Protein AF-A0A358A292-F1 (afdb_monomer_lite)

Structure (mmCIF, N/CA/C/O backbone):
data_AF-A0A358A292-F1
#
_entry.id   AF-A0A358A292-F1
#
loop_
_atom_site.group_PDB
_atom_site.id
_atom_site.type_symbol
_atom_site.label_atom_id
_atom_site.label_alt_id
_atom_site.label_comp_id
_atom_site.label_asym_id
_atom_site.label_entity_id
_atom_site.label_seq_id
_atom_site.pdbx_PDB_ins_code
_atom_site.Cartn_x
_atom_site.Cartn_y
_atom_site.Cartn_z
_atom_site.occupancy
_atom_site.B_iso_or_equiv
_atom_site.auth_seq_id
_atom_site.auth_comp_id
_atom_site.auth_asym_id
_atom_site.auth_atom_id
_atom_site.pdbx_PDB_model_num
ATOM 1 N N . MET A 1 1 ? 10.269 44.159 -112.129 1.00 48.09 1 MET A N 1
ATOM 2 C CA . MET A 1 1 ? 10.067 45.290 -111.199 1.00 48.09 1 MET A CA 1
ATOM 3 C C . MET A 1 1 ? 8.576 45.552 -111.063 1.00 48.09 1 MET A C 1
ATOM 5 O O . MET A 1 1 ? 8.033 46.198 -111.941 1.00 48.09 1 MET A O 1
ATOM 9 N N . VAL A 1 2 ? 7.941 45.041 -110.007 1.00 40.81 2 VAL A N 1
ATOM 10 C CA . VAL A 1 2 ? 6.740 45.611 -109.369 1.00 40.81 2 VAL A CA 1
ATOM 11 C C . VAL A 1 2 ? 6.811 45.155 -107.909 1.00 40.81 2 VAL A C 1
ATOM 13 O O . VAL A 1 2 ? 6.929 43.959 -107.657 1.00 40.81 2 VAL A O 1
ATOM 16 N N . GLY A 1 3 ? 6.850 46.103 -106.976 1.00 44.28 3 GLY A N 1
ATOM 17 C CA . GLY A 1 3 ? 6.609 45.862 -105.552 1.00 44.28 3 GLY A CA 1
ATOM 18 C C . GLY A 1 3 ? 5.204 46.322 -105.156 1.00 44.28 3 GLY A C 1
ATOM 19 O O . GLY A 1 3 ? 4.478 46.816 -106.018 1.00 44.28 3 GLY A O 1
ATOM 20 N N . ALA A 1 4 ? 4.921 46.234 -103.847 1.00 50.00 4 ALA A N 1
ATOM 21 C CA . ALA A 1 4 ? 3.692 46.582 -103.104 1.00 50.00 4 ALA A CA 1
ATOM 22 C C . ALA A 1 4 ? 2.805 45.355 -102.808 1.00 50.00 4 ALA A C 1
ATOM 24 O O . ALA A 1 4 ? 2.614 44.519 -103.678 1.00 50.00 4 ALA A O 1
ATOM 25 N N . MET A 1 5 ? 2.193 45.168 -101.639 1.00 41.19 5 MET A N 1
ATOM 26 C CA . MET A 1 5 ? 2.145 45.869 -100.348 1.00 41.19 5 MET A CA 1
ATOM 27 C C . MET A 1 5 ? 1.365 44.920 -99.407 1.00 41.19 5 MET A C 1
ATOM 29 O O . MET A 1 5 ? 0.553 44.124 -99.868 1.00 41.19 5 MET A O 1
ATOM 33 N N . THR A 1 6 ? 1.680 44.991 -98.120 1.00 59.16 6 THR A N 1
ATOM 34 C CA . THR A 1 6 ? 1.190 44.251 -96.939 1.00 59.16 6 THR A CA 1
ATOM 35 C C . THR A 1 6 ? -0.315 43.971 -96.821 1.00 59.16 6 THR A C 1
ATOM 37 O O . THR A 1 6 ? -1.112 44.837 -97.153 1.00 59.16 6 THR A O 1
ATOM 40 N N . ASP A 1 7 ? -0.661 42.842 -96.183 1.00 52.16 7 ASP A N 1
ATOM 41 C CA . ASP A 1 7 ? -1.585 42.801 -95.029 1.00 52.16 7 ASP A CA 1
ATOM 42 C C . ASP A 1 7 ? -1.520 41.432 -94.316 1.00 52.16 7 ASP A C 1
ATOM 44 O O . ASP A 1 7 ? -1.856 40.400 -94.894 1.00 52.16 7 ASP A O 1
ATOM 48 N N . GLN A 1 8 ? -1.100 41.403 -93.046 1.00 60.22 8 GLN A N 1
ATOM 49 C CA . GLN A 1 8 ? -1.343 40.267 -92.144 1.00 60.22 8 GLN A CA 1
ATOM 50 C C . GLN A 1 8 ? -1.865 40.803 -90.796 1.00 60.22 8 GLN A C 1
ATOM 52 O O . GLN A 1 8 ? -1.258 41.727 -90.250 1.00 60.22 8 GLN A O 1
ATOM 57 N N . PRO A 1 9 ? -2.989 40.270 -90.275 1.00 61.00 9 PRO A N 1
ATOM 58 C CA . PRO A 1 9 ? -3.645 40.771 -89.065 1.00 61.00 9 PRO A CA 1
ATOM 59 C C . PRO A 1 9 ? -2.938 40.320 -87.765 1.00 61.00 9 PRO A C 1
ATOM 61 O O . PRO A 1 9 ? -2.069 39.447 -87.817 1.00 61.00 9 PRO A O 1
ATOM 64 N N . PRO A 1 10 ? -3.276 40.911 -86.596 1.00 59.66 10 PRO A N 1
ATOM 65 C CA . PRO A 1 10 ? -2.539 40.717 -85.344 1.00 59.66 10 PRO A CA 1
ATOM 66 C C . PRO A 1 10 ? -2.695 39.300 -84.771 1.00 59.66 10 PRO A C 1
ATOM 68 O O . PRO A 1 10 ? -3.773 38.716 -84.840 1.00 59.66 10 PRO A O 1
ATOM 71 N N . LEU A 1 11 ? -1.616 38.783 -84.175 1.00 62.00 11 LEU A N 1
ATOM 72 C CA . LEU A 1 11 ? -1.512 37.457 -83.553 1.00 62.00 11 LEU A CA 1
ATOM 73 C C . LEU A 1 11 ? -2.524 37.285 -82.400 1.00 62.00 11 LEU A C 1
ATOM 75 O O . LEU A 1 11 ? -2.578 38.127 -81.502 1.00 62.00 11 LEU A O 1
ATOM 79 N N . GLU A 1 12 ? -3.293 36.190 -82.409 1.00 61.72 12 GLU A N 1
ATOM 80 C CA . GLU A 1 12 ? -4.116 35.770 -81.264 1.00 61.72 12 GLU A CA 1
ATOM 81 C C . GLU A 1 12 ? -3.227 35.509 -80.031 1.00 61.72 12 GLU A C 1
ATOM 83 O O . GLU A 1 12 ? -2.120 34.982 -80.175 1.00 61.72 12 GLU A O 1
ATOM 88 N N . PRO A 1 13 ? -3.669 35.868 -78.811 1.00 59.19 13 PRO A N 1
ATOM 89 C CA . PRO A 1 13 ? -2.927 35.543 -77.603 1.00 59.19 13 PRO A CA 1
ATOM 90 C C . PRO A 1 13 ? -2.998 34.034 -77.344 1.00 59.19 13 PRO A C 1
ATOM 92 O O . PRO A 1 13 ? -4.080 33.460 -77.232 1.00 59.19 13 PRO A O 1
ATOM 95 N N . ASP A 1 14 ? -1.827 33.416 -77.234 1.00 61.38 14 ASP A N 1
ATOM 96 C CA . ASP A 1 14 ? -1.631 32.002 -76.923 1.00 61.38 14 ASP A CA 1
ATOM 97 C C . ASP A 1 14 ? -2.164 31.704 -75.508 1.00 61.38 14 ASP A C 1
ATOM 99 O O . ASP A 1 14 ? -1.489 31.923 -74.497 1.00 61.38 14 ASP A O 1
ATOM 103 N N . ILE A 1 15 ? -3.434 31.299 -75.405 1.00 59.88 15 ILE A N 1
ATOM 104 C CA . ILE A 1 15 ? -4.018 30.866 -74.134 1.00 59.88 15 ILE A CA 1
ATOM 105 C C . ILE A 1 15 ? -3.510 29.453 -73.859 1.00 59.88 15 ILE A C 1
ATOM 107 O O . ILE A 1 15 ? -4.051 28.468 -74.361 1.00 59.88 15 ILE A O 1
ATOM 111 N N . ALA A 1 16 ? -2.475 29.364 -73.026 1.00 63.50 16 ALA A N 1
ATOM 112 C CA . ALA A 1 16 ? -1.981 28.103 -72.498 1.00 63.50 16 ALA A CA 1
ATOM 113 C C . ALA A 1 16 ? -3.091 27.409 -71.689 1.00 63.50 16 ALA A C 1
ATOM 115 O O . ALA A 1 16 ? -3.406 27.797 -70.562 1.00 63.50 16 ALA A O 1
ATOM 116 N N . VAL A 1 17 ? -3.696 26.374 -72.273 1.00 60.00 17 VAL A N 1
ATOM 117 C CA . VAL A 1 17 ? -4.554 25.431 -71.551 1.00 60.00 17 VAL A CA 1
ATOM 118 C C . VAL A 1 17 ? -3.658 24.696 -70.552 1.00 60.00 17 VAL A C 1
ATOM 120 O O . VAL A 1 17 ? -2.711 24.041 -70.990 1.00 60.00 17 VAL A O 1
ATOM 123 N N . PRO A 1 18 ? -3.900 24.779 -69.230 1.00 58.34 18 PRO A N 1
ATOM 124 C CA . PRO A 1 18 ? -3.091 24.046 -68.272 1.00 58.34 18 PRO A CA 1
ATOM 125 C C . PRO A 1 18 ? -3.336 22.556 -68.501 1.00 58.34 18 PRO A C 1
ATOM 127 O O . PRO A 1 18 ? -4.426 22.050 -68.223 1.00 58.34 18 PRO A O 1
ATOM 130 N N . THR A 1 19 ? -2.344 21.848 -69.031 1.00 61.69 19 THR A N 1
ATOM 131 C CA . THR A 1 19 ? -2.319 20.389 -68.983 1.00 61.69 19 THR A CA 1
ATOM 132 C C . THR A 1 19 ? -2.382 20.000 -67.513 1.00 61.69 19 THR A C 1
ATOM 134 O O . THR A 1 19 ? -1.491 20.345 -66.743 1.00 61.69 19 THR A O 1
ATOM 137 N N . HIS A 1 20 ? -3.480 19.369 -67.093 1.00 58.69 20 HIS A N 1
ATOM 138 C CA . HIS A 1 20 ? -3.547 18.745 -65.780 1.00 58.69 20 HIS A CA 1
ATOM 139 C C . HIS A 1 20 ? -2.486 17.651 -65.743 1.00 58.69 20 HIS A C 1
ATOM 141 O O . HIS A 1 20 ? -2.667 16.595 -66.349 1.00 58.69 20 HIS A O 1
ATOM 147 N N . ASP A 1 21 ? -1.373 17.953 -65.078 1.00 62.28 21 ASP A N 1
ATOM 148 C CA . ASP A 1 21 ? -0.358 16.970 -64.743 1.00 62.28 21 ASP A CA 1
ATOM 149 C C . ASP A 1 21 ? -1.034 15.791 -64.031 1.00 62.28 21 ASP A C 1
ATOM 151 O O . ASP A 1 21 ? -1.937 15.966 -63.205 1.00 62.28 21 ASP A O 1
ATOM 155 N N . GLU A 1 22 ? -0.622 14.593 -64.440 1.00 61.84 22 GLU A N 1
ATOM 156 C CA . GLU A 1 22 ? -1.021 13.279 -63.937 1.00 61.84 22 GLU A CA 1
ATOM 157 C C . GLU A 1 22 ? -1.358 13.286 -62.434 1.00 61.84 22 GLU A C 1
ATOM 159 O O . GLU A 1 22 ? -0.625 13.899 -61.651 1.00 61.84 22 GLU A O 1
ATOM 164 N N . PRO A 1 23 ? -2.429 12.592 -61.987 1.00 55.34 23 PRO A N 1
ATOM 165 C CA . PRO A 1 23 ? -2.769 12.551 -60.573 1.00 55.34 23 PRO A CA 1
ATOM 166 C C . PRO A 1 23 ? -1.563 12.028 -59.800 1.00 55.34 23 PRO A C 1
ATOM 168 O O . PRO A 1 23 ? -1.134 10.895 -60.018 1.00 55.34 23 PRO A O 1
ATOM 171 N N . ALA A 1 24 ? -1.022 12.885 -58.929 1.00 59.00 24 ALA A N 1
ATOM 172 C CA . ALA A 1 24 ? 0.130 12.594 -58.095 1.00 59.00 24 ALA A CA 1
ATOM 173 C C . ALA A 1 24 ? -0.012 11.184 -57.525 1.00 59.00 24 ALA A C 1
ATOM 175 O O . ALA A 1 24 ? -0.943 10.909 -56.759 1.00 59.00 24 ALA A O 1
ATOM 176 N N . ALA A 1 25 ? 0.879 10.287 -57.951 1.00 59.91 25 ALA A N 1
ATOM 177 C CA . ALA A 1 25 ? 0.976 8.960 -57.383 1.00 59.91 25 ALA A CA 1
ATOM 178 C C . ALA A 1 25 ? 1.063 9.145 -55.867 1.00 59.91 25 ALA A C 1
ATOM 180 O O . ALA A 1 25 ? 1.981 9.788 -55.360 1.00 59.91 25 ALA A O 1
ATOM 181 N N . ILE A 1 26 ? 0.047 8.672 -55.144 1.00 58.81 26 ILE A N 1
ATOM 182 C CA . ILE A 1 26 ? 0.096 8.667 -53.689 1.00 58.81 26 ILE A CA 1
ATOM 183 C C . ILE A 1 26 ? 1.219 7.697 -53.348 1.00 58.81 26 ILE A C 1
ATOM 185 O O . ILE A 1 26 ? 1.033 6.482 -53.434 1.00 58.81 26 ILE A O 1
ATOM 189 N N . ASP A 1 27 ? 2.384 8.249 -53.009 1.00 60.50 27 ASP A N 1
ATOM 190 C CA . ASP A 1 27 ? 3.528 7.510 -52.494 1.00 60.50 27 ASP A CA 1
ATOM 191 C C . ASP A 1 27 ? 3.111 6.845 -51.183 1.00 60.50 27 ASP A C 1
ATOM 193 O O . ASP A 1 27 ? 3.250 7.378 -50.078 1.00 60.50 27 ASP A O 1
ATOM 197 N N . LEU A 1 28 ? 2.567 5.638 -51.303 1.00 61.78 28 LEU A N 1
ATOM 198 C CA . LEU A 1 28 ? 2.436 4.698 -50.207 1.00 61.78 28 LEU A CA 1
ATOM 199 C C . LEU A 1 28 ? 3.828 4.128 -49.928 1.00 61.78 28 LEU A C 1
ATOM 201 O O . LEU A 1 28 ? 4.059 2.933 -50.107 1.00 61.78 28 LEU A O 1
ATOM 205 N N . GLU A 1 29 ? 4.774 4.976 -49.508 1.00 56.00 29 GLU A N 1
ATOM 206 C CA . GLU A 1 29 ? 6.029 4.472 -48.967 1.00 56.00 29 GLU A CA 1
ATOM 207 C C . GLU A 1 29 ? 5.670 3.557 -47.789 1.00 56.00 29 GLU A C 1
ATOM 209 O O . GLU A 1 29 ? 5.072 4.010 -46.798 1.00 56.00 29 GLU A O 1
ATOM 214 N N . PRO A 1 30 ? 5.996 2.252 -47.855 1.00 56.91 30 PRO A N 1
ATOM 215 C CA . PRO A 1 30 ? 5.782 1.399 -46.712 1.00 56.91 30 PRO A CA 1
ATOM 216 C C . PRO A 1 30 ? 6.652 1.980 -45.596 1.00 56.91 30 PRO A C 1
ATOM 218 O O . PRO A 1 30 ? 7.789 2.395 -45.816 1.00 56.91 30 PRO A O 1
ATOM 221 N N . LYS A 1 31 ? 6.140 1.999 -44.365 1.00 59.03 31 LYS A N 1
ATOM 222 C CA . LYS A 1 31 ? 6.822 2.587 -43.204 1.00 59.03 31 LYS A CA 1
ATOM 223 C C . LYS A 1 31 ? 7.638 1.561 -42.379 1.00 59.03 31 LYS A C 1
ATOM 225 O O . LYS A 1 31 ? 7.521 1.601 -41.154 1.00 59.03 31 LYS A O 1
ATOM 230 N N . PRO A 1 32 ? 8.476 0.639 -42.926 1.00 54.75 32 PRO A N 1
ATOM 231 C CA . PRO A 1 32 ? 9.262 -0.277 -42.107 1.00 54.75 32 PRO A CA 1
ATOM 232 C C . PRO A 1 32 ? 10.627 0.304 -41.700 1.00 54.75 32 PRO A C 1
ATOM 234 O O . PRO A 1 32 ? 11.403 -0.384 -41.044 1.00 54.75 32 PRO A O 1
ATOM 237 N N . GLN A 1 33 ? 10.964 1.550 -42.053 1.00 58.81 33 GLN A N 1
ATOM 238 C CA . GLN A 1 33 ? 12.299 2.097 -41.763 1.00 58.81 33 GLN A CA 1
ATOM 239 C C . GLN A 1 33 ? 12.470 2.593 -40.315 1.00 58.81 33 GLN A C 1
ATOM 241 O O . GLN A 1 33 ? 13.573 2.542 -39.769 1.00 58.81 33 GLN A O 1
ATOM 246 N N . ARG A 1 34 ? 11.381 3.012 -39.649 1.00 60.97 34 ARG A N 1
ATOM 247 C CA . ARG A 1 34 ? 11.444 3.619 -38.304 1.00 60.97 34 ARG A CA 1
ATOM 248 C C . ARG A 1 34 ? 11.941 2.660 -37.218 1.00 60.97 34 ARG A C 1
ATOM 250 O O . ARG A 1 34 ? 12.714 3.081 -36.366 1.00 60.97 34 ARG A O 1
ATOM 257 N N . TRP A 1 35 ? 11.546 1.384 -37.251 1.00 58.50 35 TRP A N 1
ATOM 258 C CA . TRP A 1 35 ? 11.961 0.414 -36.226 1.00 58.50 35 TRP A CA 1
ATOM 259 C C . TRP A 1 35 ? 13.432 -0.001 -36.379 1.00 58.50 35 TRP A C 1
ATOM 261 O O . TRP A 1 35 ? 14.113 -0.203 -35.379 1.00 58.50 35 TRP A O 1
ATOM 271 N N . ARG A 1 36 ? 13.951 -0.063 -37.617 1.00 61.75 36 ARG A N 1
ATOM 272 C CA . ARG A 1 36 ? 15.367 -0.367 -37.900 1.00 61.75 36 ARG A CA 1
ATOM 273 C C . ARG A 1 36 ? 16.291 0.785 -37.514 1.00 61.75 36 ARG A C 1
ATOM 275 O O . ARG A 1 36 ? 17.368 0.541 -36.981 1.00 61.75 36 ARG A O 1
ATOM 282 N N . ALA A 1 37 ? 15.872 2.025 -37.765 1.00 62.41 37 ALA A N 1
ATOM 283 C CA . ALA A 1 37 ? 16.599 3.212 -37.321 1.00 62.41 37 ALA A CA 1
ATOM 284 C C . ALA A 1 37 ? 16.619 3.314 -35.785 1.00 62.41 37 ALA A C 1
ATOM 286 O O . ALA A 1 37 ? 17.672 3.561 -35.204 1.00 62.41 37 ALA A O 1
ATOM 287 N N . TRP A 1 38 ? 15.490 3.024 -35.127 1.00 58.75 38 TRP A N 1
ATOM 288 C CA . TRP A 1 38 ? 15.401 2.964 -33.666 1.00 58.75 38 TRP A CA 1
ATOM 289 C C . TRP A 1 38 ? 16.265 1.844 -33.063 1.00 58.75 38 TRP A C 1
ATOM 291 O O . TRP A 1 38 ? 17.039 2.101 -32.147 1.00 58.75 38 TRP A O 1
ATOM 301 N N . ALA A 1 39 ? 16.231 0.630 -33.621 1.00 61.22 39 ALA A N 1
ATOM 302 C CA . ALA A 1 39 ? 17.051 -0.488 -33.145 1.00 61.22 39 ALA A CA 1
ATOM 303 C C . ALA A 1 39 ? 18.564 -0.214 -33.261 1.00 61.22 39 ALA A C 1
ATOM 305 O O . ALA A 1 39 ? 19.333 -0.631 -32.403 1.00 61.22 39 ALA A O 1
ATOM 306 N N . ARG A 1 40 ? 18.996 0.531 -34.289 1.00 60.69 40 ARG A N 1
ATOM 307 C CA . ARG A 1 40 ? 20.397 0.971 -34.447 1.00 60.69 40 ARG A CA 1
ATOM 308 C C . ARG A 1 40 ? 20.776 2.146 -33.542 1.00 60.69 40 ARG A C 1
ATOM 310 O O . ARG A 1 40 ? 21.962 2.388 -33.355 1.00 60.69 40 ARG A O 1
ATOM 317 N N . SER A 1 41 ? 19.793 2.867 -32.998 1.00 63.44 41 SER A N 1
ATOM 318 C CA . SER A 1 41 ? 20.013 3.944 -32.023 1.00 63.44 41 SER A CA 1
ATOM 319 C C . SER A 1 41 ? 20.167 3.439 -30.588 1.00 63.44 41 SER A C 1
ATOM 321 O O . SER A 1 41 ? 20.440 4.240 -29.698 1.00 63.44 41 SER A O 1
ATOM 323 N N . ILE A 1 42 ? 20.006 2.128 -30.361 1.00 69.81 42 ILE A N 1
ATOM 324 C CA . ILE A 1 42 ? 20.218 1.523 -29.049 1.00 69.81 42 ILE A CA 1
ATOM 325 C C . ILE A 1 42 ? 21.720 1.519 -28.771 1.00 69.81 42 ILE A C 1
ATOM 327 O O . ILE A 1 42 ? 22.473 0.690 -29.286 1.00 69.81 42 ILE A O 1
ATOM 331 N N . ALA A 1 43 ? 22.154 2.469 -27.953 1.00 80.31 43 ALA A N 1
ATOM 332 C CA . ALA A 1 43 ? 23.531 2.546 -27.509 1.00 80.31 43 ALA A CA 1
ATOM 333 C C . ALA A 1 43 ? 23.846 1.326 -26.614 1.00 80.31 43 ALA A C 1
ATOM 335 O O . ALA A 1 43 ? 22.993 0.916 -25.820 1.00 80.31 43 ALA A O 1
ATOM 336 N N . PRO A 1 44 ? 25.054 0.736 -26.680 1.00 84.06 44 PRO A N 1
ATOM 337 C CA . PRO A 1 44 ? 25.419 -0.417 -25.849 1.00 84.06 44 PRO A CA 1
ATOM 338 C C . PRO A 1 44 ? 25.255 -0.147 -24.344 1.00 84.06 44 PRO A C 1
ATOM 340 O O . PRO A 1 44 ? 24.945 -1.056 -23.576 1.00 84.06 44 PRO A O 1
ATOM 343 N N . GLN A 1 45 ? 25.363 1.116 -23.928 1.00 87.69 45 GLN A N 1
ATOM 344 C CA . GLN A 1 45 ? 25.065 1.579 -22.576 1.00 87.69 45 GLN A CA 1
ATOM 345 C C . GLN A 1 45 ? 23.597 1.335 -22.189 1.00 87.69 45 GLN A C 1
ATOM 347 O O . GLN A 1 45 ? 23.337 0.883 -21.082 1.00 87.69 45 GLN A O 1
ATOM 352 N N . GLN A 1 46 ? 22.640 1.570 -23.095 1.00 87.12 46 GLN A N 1
ATOM 353 C CA . GLN A 1 46 ? 21.212 1.342 -22.832 1.00 87.12 46 GLN A CA 1
ATOM 354 C C . GLN A 1 46 ? 20.903 -0.146 -22.656 1.00 87.12 46 GLN A C 1
ATOM 356 O O . GLN A 1 46 ? 20.113 -0.508 -21.786 1.00 87.12 46 GLN A O 1
ATOM 361 N N . VAL A 1 47 ? 21.563 -1.012 -23.433 1.00 90.25 47 VAL A N 1
ATOM 362 C CA . VAL A 1 47 ? 21.463 -2.470 -23.260 1.00 90.25 47 VAL A CA 1
ATOM 363 C C . VAL A 1 47 ? 22.025 -2.879 -21.903 1.00 90.25 47 VAL A C 1
ATOM 365 O O . VAL A 1 47 ? 21.367 -3.612 -21.170 1.00 90.25 47 VAL A O 1
ATOM 368 N N . ALA A 1 48 ? 23.206 -2.373 -21.537 1.00 93.62 48 ALA A N 1
ATOM 369 C CA . ALA A 1 48 ? 23.826 -2.672 -20.250 1.00 93.62 48 ALA A CA 1
ATOM 370 C C . ALA A 1 48 ? 22.947 -2.222 -19.072 1.00 93.62 48 ALA A C 1
ATOM 372 O O . ALA A 1 48 ? 22.725 -3.001 -18.146 1.00 93.62 48 ALA A O 1
ATOM 373 N N . THR A 1 49 ? 22.387 -1.008 -19.127 1.00 94.00 49 THR A N 1
ATOM 374 C CA . THR A 1 49 ? 21.439 -0.510 -18.120 1.00 94.00 49 THR A CA 1
ATOM 375 C C . THR A 1 49 ? 20.207 -1.400 -18.029 1.00 94.00 49 THR A C 1
ATOM 377 O O . THR A 1 49 ? 19.829 -1.796 -16.930 1.00 94.00 49 THR A O 1
ATOM 380 N N . PHE A 1 50 ? 19.598 -1.750 -19.164 1.00 95.19 50 PHE A N 1
ATOM 381 C CA . PHE A 1 50 ? 18.418 -2.608 -19.177 1.00 95.19 50 PHE A CA 1
ATOM 382 C C . PHE A 1 50 ? 18.708 -3.978 -18.559 1.00 95.19 50 PHE A C 1
ATOM 384 O O . PHE A 1 50 ? 17.946 -4.436 -17.712 1.00 95.19 50 PHE A O 1
ATOM 391 N N . VAL A 1 51 ? 19.831 -4.603 -18.925 1.00 96.94 51 VAL A N 1
ATOM 392 C CA . VAL A 1 51 ? 20.247 -5.896 -18.365 1.00 96.94 51 VAL A CA 1
ATOM 393 C C . VAL A 1 51 ? 20.477 -5.790 -16.860 1.00 96.94 51 VAL A C 1
ATOM 395 O O . VAL A 1 51 ? 19.957 -6.615 -16.116 1.00 96.94 51 VAL A O 1
ATOM 398 N N . LEU A 1 52 ? 21.199 -4.769 -16.392 1.00 97.44 52 LEU A N 1
ATOM 399 C CA . LEU A 1 52 ? 21.460 -4.568 -14.964 1.00 97.44 52 LEU A CA 1
ATOM 400 C C . LEU A 1 52 ? 20.170 -4.378 -14.165 1.00 97.44 52 LEU A C 1
ATOM 402 O O . LEU A 1 52 ? 20.004 -5.008 -13.121 1.00 97.44 52 LEU A O 1
ATOM 406 N N . VAL A 1 53 ? 19.252 -3.547 -14.662 1.00 97.69 53 VAL A N 1
ATOM 407 C CA . VAL A 1 53 ? 17.948 -3.335 -14.023 1.00 97.69 53 VAL A CA 1
ATOM 408 C C . VAL A 1 53 ? 17.148 -4.633 -14.024 1.00 97.69 53 VAL A C 1
ATOM 410 O O . VAL A 1 53 ? 16.692 -5.045 -12.965 1.00 97.69 53 VAL A O 1
ATOM 413 N N . ALA A 1 54 ? 17.043 -5.322 -15.161 1.00 97.38 54 ALA A N 1
ATOM 414 C CA . ALA A 1 54 ? 16.289 -6.569 -15.268 1.00 97.38 54 ALA A CA 1
ATOM 415 C C . ALA A 1 54 ? 16.828 -7.650 -14.321 1.00 97.38 54 ALA A C 1
ATOM 417 O O . ALA A 1 54 ? 16.056 -8.260 -13.584 1.00 97.38 54 ALA A O 1
ATOM 418 N N . VAL A 1 55 ? 18.149 -7.849 -14.284 1.00 97.94 55 VAL A N 1
ATOM 419 C CA . VAL A 1 55 ? 18.792 -8.810 -13.375 1.00 97.94 55 VAL A CA 1
ATOM 420 C C . VAL A 1 55 ? 18.560 -8.417 -11.919 1.00 97.94 55 VAL A C 1
ATOM 422 O O . VAL A 1 55 ? 18.203 -9.273 -11.115 1.00 97.94 55 VAL A O 1
ATOM 425 N N . SER A 1 56 ? 18.699 -7.134 -11.576 1.00 97.38 56 SER A N 1
ATOM 426 C CA . SER A 1 56 ? 18.450 -6.649 -10.212 1.00 97.38 56 SER A CA 1
ATOM 427 C C . SER A 1 56 ? 16.991 -6.856 -9.799 1.00 97.38 56 SER A C 1
ATOM 429 O O . SER A 1 56 ? 16.723 -7.326 -8.697 1.00 97.38 56 SER A O 1
ATOM 431 N N . THR A 1 57 ? 16.038 -6.568 -10.689 1.00 96.69 57 THR A N 1
ATOM 432 C CA . THR A 1 57 ? 14.608 -6.789 -10.451 1.00 96.69 57 THR A CA 1
ATOM 433 C C . THR A 1 57 ? 14.296 -8.269 -10.259 1.00 96.69 57 THR A C 1
ATOM 435 O O . THR A 1 57 ? 13.613 -8.614 -9.299 1.00 96.69 57 THR A O 1
ATOM 438 N N . VAL A 1 58 ? 14.819 -9.149 -11.118 1.00 96.50 58 VAL A N 1
ATOM 439 C CA . VAL A 1 58 ? 14.633 -10.604 -10.984 1.00 96.50 58 VAL A CA 1
ATOM 440 C C . VAL A 1 58 ? 15.256 -11.111 -9.688 1.00 96.50 58 VAL A C 1
ATOM 442 O O . VAL A 1 58 ? 14.632 -11.895 -8.980 1.00 96.50 58 VAL A O 1
ATOM 445 N N . PHE A 1 59 ? 16.449 -10.631 -9.336 1.00 96.81 59 PHE A N 1
ATOM 446 C CA . PHE A 1 59 ? 17.107 -10.987 -8.084 1.00 96.81 59 PHE A CA 1
ATOM 447 C C . PHE A 1 59 ? 16.261 -10.591 -6.868 1.00 96.81 59 PHE A C 1
ATOM 449 O O . PHE A 1 59 ? 16.047 -11.416 -5.981 1.00 96.81 59 PHE A O 1
ATOM 456 N N . VAL A 1 60 ? 15.735 -9.363 -6.830 1.00 94.62 60 VAL A N 1
ATOM 457 C CA . VAL A 1 60 ? 14.846 -8.916 -5.744 1.00 94.62 60 VAL A CA 1
ATOM 458 C C . VAL A 1 60 ? 13.565 -9.746 -5.713 1.00 94.62 60 VAL A C 1
ATOM 460 O O . VAL A 1 60 ? 13.205 -10.235 -4.646 1.00 94.62 60 VAL A O 1
ATOM 463 N N . ALA A 1 61 ? 12.922 -9.961 -6.865 1.00 92.31 61 ALA A N 1
ATOM 464 C CA . ALA A 1 61 ? 11.713 -10.776 -6.974 1.00 92.31 61 ALA A CA 1
ATOM 465 C C . ALA A 1 61 ? 11.932 -12.196 -6.433 1.00 92.31 61 ALA A C 1
ATOM 467 O O . ALA A 1 61 ? 11.081 -12.720 -5.723 1.00 92.31 61 ALA A O 1
ATOM 468 N N . TRP A 1 62 ? 13.099 -12.785 -6.703 1.00 94.00 62 TRP A N 1
ATOM 469 C CA . TRP A 1 62 ? 13.473 -14.097 -6.182 1.00 94.00 62 TRP A CA 1
ATOM 470 C C . TRP A 1 62 ? 13.703 -14.087 -4.662 1.00 94.00 62 TRP A C 1
ATOM 472 O O . TRP A 1 62 ? 13.295 -15.015 -3.968 1.00 94.00 62 TRP A O 1
ATOM 482 N N . ASN A 1 63 ? 14.323 -13.030 -4.122 1.00 91.69 63 ASN A N 1
ATOM 483 C CA . ASN A 1 63 ? 14.571 -12.900 -2.679 1.00 91.69 63 ASN A CA 1
ATOM 484 C C . ASN A 1 63 ? 13.282 -12.731 -1.863 1.00 91.69 63 ASN A C 1
ATOM 486 O O . ASN A 1 63 ? 13.231 -13.182 -0.721 1.00 91.69 63 ASN A O 1
ATOM 490 N N . VAL A 1 64 ? 12.238 -12.123 -2.436 1.00 88.50 64 VAL A N 1
ATOM 491 C CA . VAL A 1 64 ? 10.926 -11.982 -1.779 1.00 88.50 64 VAL A CA 1
ATOM 492 C C . VAL A 1 64 ? 10.022 -13.211 -1.949 1.00 88.50 64 VAL A C 1
ATOM 494 O O . VAL A 1 64 ? 8.819 -13.101 -1.740 1.00 88.50 64 VAL A O 1
ATOM 497 N N . GLN A 1 65 ? 10.595 -14.367 -2.312 1.00 89.12 65 GLN A N 1
ATOM 498 C CA . GLN A 1 65 ? 9.948 -15.687 -2.312 1.00 89.12 65 GLN A CA 1
ATOM 499 C C . GLN A 1 65 ? 8.629 -15.712 -3.113 1.00 89.12 65 GLN A C 1
ATOM 501 O O . GLN A 1 65 ? 7.548 -15.721 -2.523 1.00 89.12 65 GLN A O 1
ATOM 506 N N . PRO A 1 66 ? 8.700 -15.729 -4.460 1.00 88.81 66 PRO A N 1
ATOM 507 C CA . PRO A 1 66 ? 7.529 -15.603 -5.332 1.00 88.81 66 PRO A CA 1
ATOM 508 C C . PRO A 1 66 ? 6.478 -16.693 -5.136 1.00 88.81 66 PRO A C 1
ATOM 510 O O . PRO A 1 66 ? 5.293 -16.437 -5.341 1.00 88.81 66 PRO A O 1
ATOM 513 N N . ASP A 1 67 ? 6.895 -17.868 -4.670 1.00 89.94 67 ASP A N 1
ATOM 514 C CA . ASP A 1 67 ? 5.998 -18.981 -4.361 1.00 89.94 67 ASP A CA 1
ATOM 515 C C . ASP A 1 67 ? 4.968 -18.619 -3.276 1.00 89.94 67 ASP A C 1
ATOM 517 O O . ASP A 1 67 ? 3.863 -19.148 -3.285 1.00 89.94 67 ASP A O 1
ATOM 521 N N . LEU A 1 68 ? 5.288 -17.668 -2.389 1.00 88.06 68 LEU A N 1
ATOM 522 C CA . LEU A 1 68 ? 4.423 -17.261 -1.278 1.00 88.06 68 LEU A CA 1
ATOM 523 C C . LEU A 1 68 ? 3.492 -16.088 -1.608 1.00 88.06 68 LEU A C 1
ATOM 525 O O . LEU A 1 68 ? 2.671 -15.712 -0.775 1.00 88.06 68 LEU A O 1
ATOM 529 N N . TRP A 1 69 ? 3.596 -15.469 -2.789 1.00 87.00 69 TRP A N 1
ATOM 530 C CA . TRP A 1 69 ? 2.866 -14.224 -3.083 1.00 87.00 69 TRP A CA 1
ATOM 531 C C . TRP A 1 69 ? 1.346 -14.379 -3.085 1.00 87.00 69 TRP A C 1
ATOM 533 O O . TRP A 1 69 ? 0.627 -13.410 -2.840 1.00 87.00 69 TRP A O 1
ATOM 543 N N . LEU A 1 70 ? 0.867 -15.580 -3.402 1.00 85.94 70 LEU A N 1
ATOM 544 C CA . LEU A 1 70 ? -0.556 -15.907 -3.480 1.00 85.94 70 LEU A CA 1
ATOM 545 C C . LEU A 1 70 ? -1.002 -16.844 -2.356 1.00 85.94 70 LEU A C 1
ATOM 547 O O . LEU A 1 70 ? -2.186 -17.175 -2.270 1.00 85.94 70 LEU A O 1
ATOM 551 N N . ASP A 1 71 ? -0.072 -17.256 -1.497 1.00 86.50 71 ASP A N 1
ATOM 552 C CA . ASP A 1 71 ? -0.388 -18.082 -0.347 1.00 86.50 71 ASP A CA 1
ATOM 553 C C . ASP A 1 71 ? -1.053 -17.237 0.736 1.00 86.50 71 ASP A C 1
ATOM 555 O O . ASP A 1 71 ? -0.707 -16.078 0.969 1.00 86.50 71 ASP A O 1
ATOM 559 N N . ASN A 1 72 ? -2.004 -17.840 1.449 1.00 85.56 72 ASN A N 1
ATOM 560 C CA . ASN A 1 72 ? -2.698 -17.187 2.556 1.00 85.56 72 ASN A CA 1
ATOM 561 C C . ASN A 1 72 ? -1.830 -17.184 3.824 1.00 85.56 72 ASN A C 1
ATOM 563 O O . ASN A 1 72 ? -2.157 -17.809 4.836 1.00 85.56 72 ASN A O 1
ATOM 567 N N . THR A 1 73 ? -0.683 -16.519 3.739 1.00 83.56 73 THR A N 1
ATOM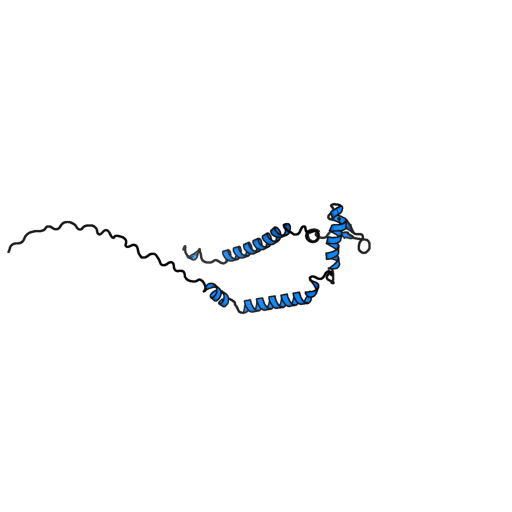 568 C CA . THR A 1 73 ? 0.269 -16.345 4.832 1.00 83.56 73 THR A CA 1
ATOM 569 C C . THR A 1 73 ? 0.610 -14.868 4.979 1.00 83.56 73 THR A C 1
ATOM 571 O O . THR A 1 73 ? 0.534 -14.089 4.032 1.00 83.56 73 THR A O 1
ATOM 574 N N . THR A 1 74 ? 0.970 -14.451 6.188 1.00 76.69 74 THR A N 1
ATOM 575 C CA . THR A 1 74 ? 1.493 -13.101 6.408 1.00 76.69 74 THR A CA 1
ATOM 576 C C . THR A 1 74 ? 2.996 -13.101 6.142 1.00 76.69 74 THR A C 1
ATOM 578 O O . THR A 1 74 ? 3.690 -13.917 6.759 1.00 76.69 74 THR A O 1
ATOM 581 N N . PRO A 1 75 ? 3.527 -12.190 5.304 1.00 75.12 75 PRO A N 1
ATOM 582 C CA . PRO A 1 75 ? 4.963 -12.097 5.078 1.00 75.12 75 PRO A CA 1
ATOM 583 C C . PRO A 1 75 ? 5.701 -11.896 6.406 1.00 75.12 75 PRO A C 1
ATOM 585 O O . PRO A 1 75 ?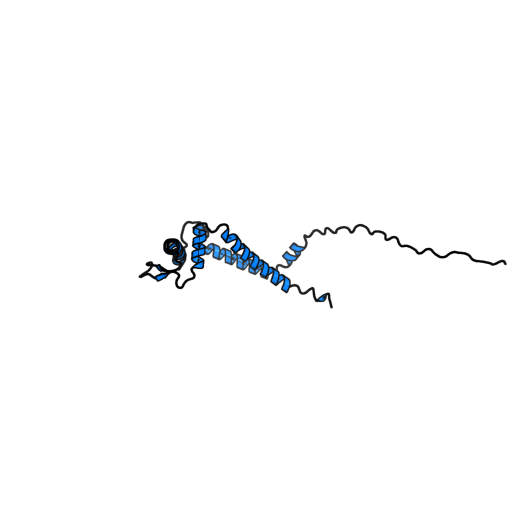 5.422 -10.957 7.153 1.00 75.12 75 PRO A O 1
ATOM 588 N N . THR A 1 76 ? 6.632 -12.793 6.723 1.00 71.31 76 THR A N 1
ATOM 589 C CA . THR A 1 76 ? 7.461 -12.688 7.929 1.00 71.31 76 THR A CA 1
ATOM 590 C C . THR A 1 76 ? 8.6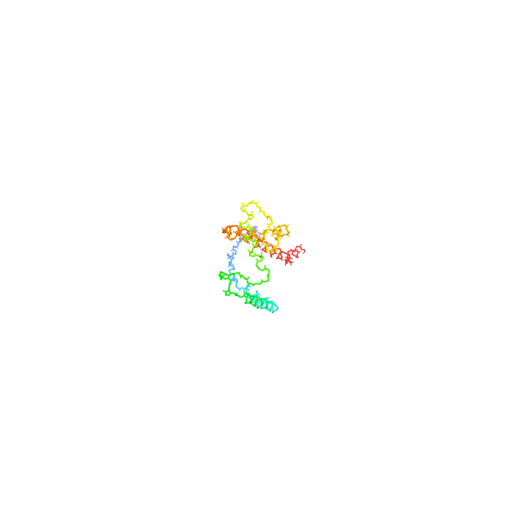21 -11.723 7.697 1.00 71.31 76 THR A C 1
ATOM 592 O O . THR A 1 76 ? 9.246 -11.743 6.640 1.00 71.31 76 THR A O 1
ATOM 595 N N . GLY A 1 77 ? 8.943 -10.897 8.689 1.00 73.06 77 GLY A N 1
ATOM 596 C CA . GLY A 1 77 ? 9.992 -9.879 8.606 1.00 73.06 77 GLY A CA 1
ATOM 597 C C . GLY A 1 77 ? 9.797 -8.817 9.685 1.00 73.06 77 GLY A C 1
ATOM 598 O O . GLY A 1 77 ? 8.873 -8.939 10.481 1.00 73.06 77 GLY A O 1
ATOM 599 N N . GLY A 1 78 ? 10.657 -7.794 9.706 1.00 77.31 78 GLY A N 1
ATOM 600 C CA . GLY A 1 78 ? 10.753 -6.781 10.769 1.00 77.31 78 GLY A CA 1
ATOM 601 C C . GLY A 1 78 ? 9.421 -6.192 11.253 1.00 77.31 78 GLY A C 1
ATOM 602 O O . GLY A 1 78 ? 8.814 -6.697 12.191 1.00 77.31 78 GLY A O 1
ATOM 603 N N . ASP A 1 79 ? 8.978 -5.093 10.655 1.00 83.06 79 ASP A N 1
ATOM 604 C CA . ASP A 1 79 ? 7.785 -4.344 11.070 1.00 83.06 79 ASP A CA 1
ATOM 605 C C . ASP A 1 79 ? 6.503 -4.772 10.330 1.00 83.06 79 ASP A C 1
ATOM 607 O O . ASP A 1 79 ? 5.451 -4.161 10.509 1.00 83.06 79 ASP A O 1
ATOM 611 N N . MET A 1 80 ? 6.548 -5.842 9.527 1.00 83.12 80 MET A N 1
ATOM 612 C CA . MET A 1 80 ? 5.412 -6.271 8.696 1.00 83.12 80 MET A CA 1
ATOM 613 C C . MET A 1 80 ? 4.151 -6.566 9.522 1.00 83.12 80 MET A C 1
ATOM 615 O O . MET A 1 80 ? 3.041 -6.210 9.127 1.00 83.12 80 MET A O 1
ATOM 619 N N . GLY A 1 81 ? 4.317 -7.127 10.725 1.00 81.44 81 GLY A N 1
ATOM 620 C CA . GLY A 1 81 ? 3.206 -7.342 11.655 1.00 81.44 81 GLY A CA 1
ATOM 621 C C . GLY A 1 81 ? 2.464 -6.049 12.019 1.00 81.44 81 GLY A C 1
ATOM 622 O O . GLY A 1 81 ? 1.240 -6.062 12.126 1.00 81.44 81 GLY A O 1
ATOM 623 N N . ALA A 1 82 ? 3.168 -4.916 12.125 1.00 83.12 82 ALA A N 1
ATOM 624 C CA . ALA A 1 82 ? 2.545 -3.618 12.388 1.00 83.12 82 ALA A CA 1
ATOM 625 C C . ALA A 1 82 ? 1.720 -3.121 11.185 1.00 83.12 82 ALA A C 1
ATOM 627 O O . ALA A 1 82 ? 0.647 -2.533 11.356 1.00 83.12 82 ALA A O 1
ATOM 628 N N . HIS A 1 83 ? 2.177 -3.410 9.964 1.00 87.81 83 HIS A N 1
ATOM 629 C CA . HIS A 1 83 ? 1.476 -3.044 8.728 1.00 87.81 83 HIS A CA 1
ATOM 630 C C . HIS A 1 83 ? 0.226 -3.888 8.471 1.00 87.81 83 HIS A C 1
ATOM 632 O O . HIS A 1 83 ? -0.727 -3.365 7.904 1.00 87.81 83 HIS A O 1
ATOM 638 N N . VAL A 1 84 ? 0.184 -5.146 8.923 1.00 89.19 84 VAL A N 1
ATOM 639 C CA . VAL A 1 84 ? -1.035 -5.983 8.887 1.00 89.19 84 VAL A CA 1
ATOM 640 C C . VAL A 1 84 ? -1.994 -5.620 10.024 1.00 89.19 84 VAL A C 1
ATOM 642 O O . VAL A 1 84 ? -3.207 -5.562 9.821 1.00 89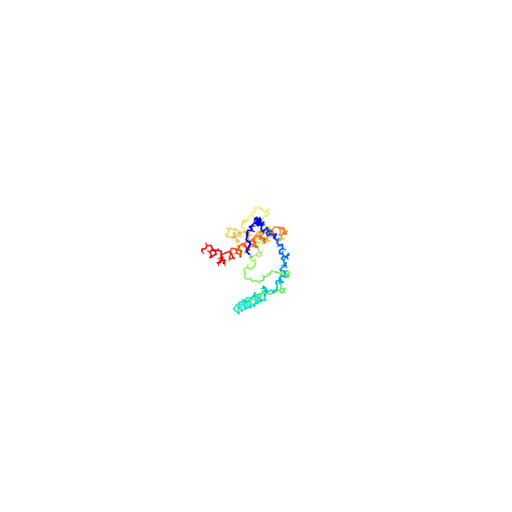.19 84 VAL A O 1
ATOM 645 N N . TRP A 1 85 ? -1.462 -5.323 11.213 1.00 91.94 85 TRP A N 1
ATOM 646 C CA . TRP A 1 85 ? -2.256 -4.924 12.375 1.00 91.94 85 TRP A CA 1
ATOM 647 C C . TRP A 1 85 ? -3.018 -3.612 12.142 1.00 91.94 85 TRP A C 1
ATOM 649 O O . TRP A 1 85 ? -4.210 -3.538 12.429 1.00 91.94 85 TRP A O 1
ATOM 659 N N . SER A 1 86 ? -2.365 -2.582 11.589 1.00 92.06 86 SER A N 1
ATOM 660 C CA . SER A 1 86 ? -2.969 -1.246 11.472 1.00 92.06 86 SER A CA 1
ATOM 661 C C . SER A 1 86 ? -4.293 -1.200 10.682 1.00 92.06 86 SER A C 1
ATOM 663 O O . SER A 1 86 ? -5.261 -0.646 11.213 1.00 92.06 86 SER A O 1
ATOM 665 N N . PRO A 1 87 ? -4.430 -1.784 9.472 1.00 93.44 87 PRO A N 1
ATOM 666 C CA . PRO A 1 87 ? -5.711 -1.829 8.772 1.00 93.44 87 PRO A CA 1
ATOM 667 C C . PRO A 1 87 ? -6.733 -2.726 9.477 1.00 93.44 87 PRO A C 1
ATOM 669 O O . PRO A 1 87 ? -7.922 -2.420 9.419 1.00 93.44 87 PRO A O 1
ATOM 672 N N . ALA A 1 88 ? -6.307 -3.790 10.166 1.00 93.25 88 ALA A N 1
ATOM 673 C CA . ALA A 1 88 ? -7.216 -4.648 10.925 1.00 93.25 88 ALA A CA 1
ATOM 674 C C . ALA A 1 88 ? -7.836 -3.888 12.108 1.00 93.25 88 ALA A C 1
ATOM 676 O O . ALA A 1 88 ? -9.057 -3.826 12.225 1.00 93.25 88 ALA A O 1
ATOM 677 N N . TYR A 1 89 ? -7.013 -3.211 12.914 1.00 94.75 89 TYR A N 1
ATOM 678 C CA . TYR A 1 89 ? -7.480 -2.389 14.033 1.00 94.75 89 TYR A CA 1
ATOM 679 C C . TYR A 1 89 ? -8.369 -1.229 13.563 1.00 94.75 89 TYR A C 1
ATOM 681 O O . TYR A 1 89 ? -9.422 -0.955 14.142 1.00 94.75 89 TYR A O 1
ATOM 689 N N . LEU A 1 90 ? -7.984 -0.569 12.467 1.00 95.31 90 LEU A N 1
ATOM 690 C CA . LEU A 1 90 ? -8.787 0.488 11.859 1.00 95.31 90 LEU A CA 1
ATOM 691 C C . LEU A 1 90 ? -10.165 -0.032 11.424 1.00 95.31 90 LEU A C 1
ATOM 693 O O . LEU A 1 90 ? -11.173 0.595 11.739 1.00 95.31 90 LEU A O 1
ATOM 697 N N . ARG A 1 91 ? -10.215 -1.183 10.740 1.00 94.75 91 ARG A N 1
ATOM 698 C CA . ARG A 1 91 ? -11.457 -1.811 10.265 1.00 94.75 91 ARG A CA 1
ATOM 699 C C . ARG A 1 91 ? -12.359 -2.269 11.406 1.00 94.75 91 ARG A C 1
ATOM 701 O O . ARG A 1 91 ? -13.560 -2.035 11.339 1.00 94.75 91 ARG A O 1
ATOM 708 N N . ASP A 1 92 ? -11.788 -2.935 12.401 1.00 95.31 92 ASP A N 1
ATOM 709 C CA . ASP A 1 92 ? -12.562 -3.690 13.389 1.00 95.31 92 ASP A CA 1
ATOM 710 C C . ASP A 1 92 ? -12.926 -2.861 14.623 1.00 95.31 92 ASP A C 1
ATOM 712 O O . ASP A 1 92 ? -13.928 -3.152 15.272 1.00 95.31 92 ASP A O 1
ATOM 716 N N . VAL A 1 93 ? -12.146 -1.820 14.938 1.00 95.38 93 VAL A N 1
ATOM 717 C CA . VAL A 1 93 ? -12.316 -1.032 16.170 1.00 95.38 93 VAL A CA 1
ATOM 718 C C . VAL A 1 93 ? -12.664 0.426 15.878 1.00 95.38 93 VAL A C 1
ATOM 720 O O . VAL A 1 93 ? -13.631 0.949 16.420 1.00 95.38 93 VAL A O 1
ATOM 723 N N . LEU A 1 94 ? -11.909 1.104 15.009 1.00 96.06 94 LEU A N 1
ATOM 724 C CA . LEU A 1 94 ? -12.048 2.558 14.845 1.00 96.06 94 LEU A CA 1
ATOM 725 C C . LEU A 1 94 ? -13.177 2.966 13.888 1.00 96.06 94 LEU A C 1
ATOM 727 O O . LEU A 1 94 ? -13.995 3.821 14.230 1.00 96.06 94 LEU A O 1
ATOM 731 N N . LEU A 1 95 ? -13.245 2.362 12.697 1.00 95.31 95 LEU A N 1
ATOM 732 C CA . LEU A 1 95 ? -14.250 2.706 11.686 1.00 95.31 95 LEU A CA 1
ATOM 733 C C . LEU A 1 95 ? -15.701 2.445 12.129 1.00 95.31 95 LEU A C 1
ATOM 735 O O . LEU A 1 95 ? -16.542 3.292 11.821 1.00 95.31 95 LEU A O 1
ATOM 739 N N . PRO A 1 96 ? -16.026 1.367 12.873 1.00 95.25 96 PRO A N 1
ATOM 740 C CA . PRO A 1 96 ? -17.375 1.162 13.405 1.00 95.25 96 PRO A CA 1
ATOM 741 C C . PRO A 1 96 ? -17.822 2.271 14.367 1.00 95.25 96 PRO A C 1
ATOM 743 O O . PRO A 1 96 ? -19.009 2.572 14.456 1.00 95.25 96 PRO A O 1
ATOM 746 N N . GLU A 1 97 ? -16.874 2.915 15.050 1.00 95.62 97 GLU A N 1
ATOM 747 C CA . GLU A 1 97 ? -17.123 4.064 15.926 1.00 95.62 97 GLU A CA 1
ATOM 748 C C . GLU A 1 97 ? -17.010 5.417 15.202 1.00 95.62 97 GLU A C 1
ATOM 750 O O . GLU A 1 97 ? -17.058 6.467 15.848 1.00 95.62 97 GLU A O 1
ATOM 755 N N . PHE A 1 98 ? -16.847 5.414 13.873 1.00 95.25 98 PHE A N 1
ATOM 756 C CA . PHE A 1 98 ? -16.592 6.601 13.047 1.00 95.25 98 PHE A CA 1
ATOM 757 C C . PHE A 1 98 ? -15.360 7.405 13.493 1.00 95.25 98 PHE A C 1
ATOM 759 O O . PHE A 1 98 ? -15.332 8.636 13.413 1.00 95.25 98 PHE A O 1
ATOM 766 N N . ARG A 1 99 ? -14.317 6.708 13.955 1.00 94.75 99 ARG A N 1
ATOM 767 C CA . ARG A 1 99 ? -13.043 7.301 14.378 1.00 94.75 99 ARG A CA 1
ATOM 768 C C . ARG A 1 99 ? -11.927 6.939 13.409 1.00 94.75 99 ARG A C 1
ATOM 770 O O . ARG A 1 99 ? -11.952 5.905 12.752 1.00 94.75 99 ARG A O 1
ATOM 777 N N . LEU A 1 100 ? -10.920 7.807 13.349 1.00 94.56 100 LEU A N 1
ATOM 778 C CA . LEU A 1 100 ? -9.686 7.581 12.588 1.00 94.56 100 LEU A CA 1
ATOM 779 C C . LEU A 1 100 ? -8.455 7.448 13.489 1.00 94.56 100 LEU A C 1
ATOM 781 O O . LEU A 1 100 ? -7.393 7.079 13.006 1.00 94.56 100 LEU A O 1
ATOM 785 N N . THR A 1 101 ? -8.597 7.736 14.783 1.00 95.31 101 THR A N 1
ATOM 786 C CA . THR A 1 101 ? -7.548 7.634 15.800 1.00 95.31 101 THR A CA 1
ATOM 787 C C . THR A 1 101 ? -8.139 7.095 17.100 1.00 95.31 101 THR A C 1
ATOM 789 O O . THR A 1 101 ? -9.347 7.203 17.337 1.00 95.31 101 THR A O 1
ATOM 792 N N . GLY A 1 102 ? -7.306 6.500 17.953 1.00 93.69 102 GLY A N 1
ATOM 793 C CA . GLY A 1 102 ? -7.757 5.974 19.242 1.00 93.69 102 GLY A CA 1
ATOM 794 C C . GLY A 1 102 ? -6.630 5.381 20.077 1.00 93.69 102 GLY A C 1
ATOM 795 O O . GLY A 1 102 ? -5.487 5.312 19.638 1.00 93.69 102 GLY A O 1
ATOM 796 N N . TRP A 1 103 ? -6.945 4.951 21.296 1.00 95.00 103 TRP A N 1
ATOM 797 C CA . TRP A 1 103 ? -6.012 4.194 22.128 1.00 95.00 103 TRP A CA 1
ATOM 798 C C . TRP A 1 103 ? -6.166 2.709 21.824 1.00 95.00 103 TRP A C 1
ATOM 800 O O . TRP A 1 103 ? -7.259 2.177 22.007 1.00 95.00 103 TRP A O 1
ATOM 810 N N . SER A 1 104 ? -5.102 2.057 21.360 1.00 93.44 104 SER A N 1
ATOM 811 C CA . SER A 1 104 ? -5.073 0.598 21.288 1.00 93.44 104 SER A CA 1
ATOM 812 C C . SER A 1 104 ? -4.540 0.049 22.617 1.00 93.44 104 SER A C 1
ATOM 814 O O . SER A 1 104 ? -3.522 0.551 23.093 1.00 93.44 104 SER A O 1
ATOM 816 N N . PRO A 1 105 ? -5.195 -0.961 23.222 1.00 93.44 105 PRO A N 1
ATOM 817 C CA . PRO A 1 105 ? -4.667 -1.682 24.379 1.00 93.44 105 PRO A CA 1
ATOM 818 C C . PRO A 1 105 ? -3.615 -2.739 23.994 1.00 93.44 105 PRO A C 1
ATOM 820 O O . PRO A 1 105 ? -3.113 -3.439 24.874 1.00 93.44 105 PRO A O 1
ATOM 823 N N . ASP A 1 106 ? -3.303 -2.888 22.703 1.00 89.50 106 ASP A N 1
ATOM 824 C CA . ASP A 1 106 ? -2.279 -3.813 22.218 1.00 89.50 106 ASP A CA 1
ATOM 825 C C . ASP A 1 106 ? -0.881 -3.343 22.646 1.00 89.50 106 ASP A C 1
ATOM 827 O O . ASP A 1 106 ? -0.655 -2.155 22.842 1.00 89.50 106 ASP A O 1
ATOM 831 N N . TRP A 1 107 ? 0.074 -4.274 22.737 1.00 88.38 10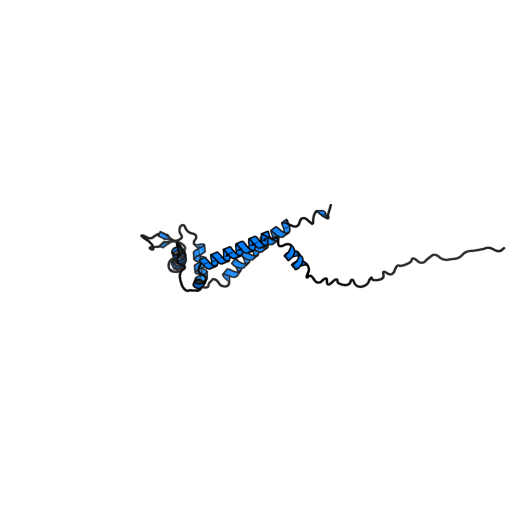7 TRP A N 1
ATOM 832 C CA . TRP A 1 107 ? 1.468 -4.065 23.168 1.00 88.38 107 TRP A CA 1
ATOM 833 C C . TRP A 1 107 ? 1.659 -3.266 24.478 1.00 88.38 107 TRP A C 1
ATOM 835 O O . TRP A 1 107 ? 1.428 -2.063 24.582 1.00 88.38 107 TRP A O 1
ATOM 845 N N . TYR A 1 108 ? 2.249 -3.924 25.480 1.00 87.62 108 TYR A N 1
ATOM 846 C CA . TYR A 1 108 ? 2.552 -3.334 26.791 1.00 87.62 108 TYR A CA 1
ATOM 847 C C . TYR A 1 108 ? 1.311 -2.731 27.472 1.00 87.62 108 TYR A C 1
ATOM 849 O O . TYR A 1 108 ? 0.411 -3.471 27.853 1.00 87.62 108 TYR A O 1
ATOM 857 N N . ALA A 1 109 ? 1.285 -1.412 27.678 1.00 91.50 109 ALA A N 1
ATOM 858 C CA . ALA A 1 109 ? 0.178 -0.695 28.305 1.00 91.50 109 ALA A CA 1
ATOM 859 C C . ALA A 1 109 ? -0.781 -0.069 27.280 1.00 91.50 109 ALA A C 1
ATOM 861 O O . ALA A 1 109 ? -1.712 0.633 27.675 1.00 91.50 109 ALA A O 1
ATOM 862 N N . GLY A 1 110 ? -0.554 -0.301 25.986 1.00 93.00 110 GLY A N 1
ATOM 863 C CA . GLY A 1 110 ? -1.246 0.382 24.909 1.00 93.00 110 GLY A CA 1
ATOM 864 C C . GLY A 1 110 ? -0.478 1.573 24.348 1.00 93.00 110 GLY A C 1
ATOM 865 O O . GLY A 1 110 ? 0.548 2.009 24.883 1.00 93.00 110 GLY A O 1
ATOM 866 N N . PHE A 1 111 ? -0.990 2.104 23.242 1.00 93.25 111 PHE A N 1
ATOM 867 C CA . PHE A 1 111 ? -0.400 3.236 22.536 1.00 93.25 111 PHE A CA 1
ATOM 868 C C . PHE A 1 111 ? -1.452 4.009 21.717 1.00 93.25 111 PHE A C 1
ATOM 870 O O . PHE A 1 111 ? -2.520 3.478 21.390 1.00 93.25 111 PHE A O 1
ATOM 877 N N . PRO A 1 112 ? -1.176 5.280 21.362 1.00 93.94 112 PRO A N 1
ATOM 878 C CA . PRO A 1 112 ? -2.096 6.092 20.574 1.00 93.94 112 PRO A CA 1
ATOM 879 C C . PRO A 1 112 ? -2.020 5.726 19.079 1.00 93.94 112 PRO A C 1
ATOM 881 O O . PRO A 1 112 ? -1.150 6.198 18.341 1.00 93.94 112 PRO A O 1
ATOM 884 N N . ALA A 1 113 ? -2.953 4.891 18.625 1.00 93.19 113 ALA A N 1
ATOM 885 C CA . ALA A 1 113 ? -3.094 4.458 17.241 1.00 93.19 113 ALA A CA 1
ATOM 886 C C . ALA A 1 113 ? -3.532 5.618 16.328 1.00 93.19 113 ALA A C 1
ATOM 888 O O . ALA A 1 113 ? -4.496 6.330 16.619 1.00 93.19 113 ALA A O 1
ATOM 889 N N . PHE A 1 114 ? -2.825 5.785 15.203 1.00 92.69 114 PHE A N 1
ATOM 890 C CA . PHE A 1 114 ? -3.061 6.810 14.169 1.00 92.69 114 PHE A CA 1
ATOM 891 C C . PHE A 1 114 ? -3.007 8.276 14.632 1.00 92.69 114 PHE A C 1
ATOM 893 O O . PHE A 1 114 ? -3.295 9.176 13.852 1.00 92.69 114 PHE A O 1
ATOM 900 N N . THR A 1 115 ? -2.573 8.555 15.862 1.00 92.12 115 THR A N 1
ATOM 901 C CA . THR A 1 115 ? -2.374 9.939 16.326 1.00 92.12 115 THR A CA 1
ATOM 902 C C . THR A 1 115 ? -1.144 10.584 15.686 1.00 92.12 115 THR A C 1
ATOM 904 O O . THR A 1 115 ? -1.164 11.766 15.358 1.00 92.12 115 THR A O 1
ATOM 907 N N . PHE A 1 116 ? -0.076 9.805 15.492 1.00 90.12 116 PHE A N 1
ATOM 908 C CA . PHE A 1 116 ? 1.202 10.286 14.946 1.00 90.12 116 PHE A CA 1
ATOM 909 C C . PHE A 1 116 ? 1.542 9.703 13.571 1.00 90.12 116 PHE A C 1
ATOM 911 O O . PHE A 1 116 ? 2.535 10.092 12.965 1.00 90.12 116 PHE A O 1
ATOM 918 N N . TYR A 1 117 ? 0.727 8.767 13.084 1.00 85.81 117 TYR A N 1
ATOM 919 C CA . TYR A 1 117 ? 0.935 8.080 11.816 1.00 85.81 117 TYR A CA 1
ATOM 920 C C . TYR A 1 117 ? -0.174 8.421 10.830 1.00 85.81 117 TYR A C 1
ATOM 922 O O . TYR A 1 117 ? -1.324 8.653 11.194 1.00 85.81 117 TYR A O 1
ATOM 930 N N . MET A 1 118 ? 0.186 8.418 9.553 1.00 91.25 118 MET A N 1
ATOM 931 C CA . MET A 1 118 ? -0.740 8.592 8.442 1.00 91.25 118 MET A CA 1
ATOM 932 C C . MET A 1 118 ? -1.771 7.455 8.400 1.00 91.25 118 MET A C 1
ATOM 934 O O . MET A 1 118 ? -1.416 6.292 8.248 1.00 91.25 118 MET A O 1
ATOM 938 N N . VAL A 1 119 ? -3.058 7.806 8.500 1.00 93.25 119 VAL A N 1
ATOM 939 C CA . VAL A 1 119 ? -4.191 6.859 8.435 1.00 93.25 119 VAL A CA 1
ATOM 940 C C . VAL A 1 119 ? -4.538 6.440 7.001 1.00 93.25 119 VAL A C 1
ATOM 942 O O . VAL A 1 119 ? -5.129 5.388 6.772 1.00 93.25 119 VAL A O 1
ATOM 945 N N . ILE A 1 120 ? -4.140 7.254 6.015 1.00 92.88 120 ILE A N 1
ATOM 946 C CA . ILE A 1 120 ? -4.488 7.067 4.600 1.00 92.88 120 ILE A CA 1
ATOM 947 C C . ILE A 1 120 ? -4.025 5.702 4.055 1.00 92.88 120 ILE A C 1
ATOM 949 O O . ILE A 1 120 ? -4.858 5.023 3.456 1.00 92.88 120 ILE A O 1
ATOM 953 N N . PRO A 1 121 ? -2.772 5.241 4.264 1.00 91.00 121 PRO A N 1
ATOM 954 C CA . PRO A 1 121 ? -2.345 3.930 3.772 1.00 91.00 121 PRO A CA 1
ATOM 955 C C . PRO A 1 121 ? -3.214 2.784 4.306 1.00 91.00 121 PRO A C 1
ATOM 957 O O . PRO A 1 121 ? -3.672 1.947 3.531 1.00 91.00 121 PRO A O 1
ATOM 960 N N . SER A 1 122 ? -3.524 2.785 5.605 1.00 92.19 122 SER A N 1
ATOM 961 C CA . SER A 1 122 ? -4.373 1.758 6.215 1.00 92.19 122 SER A CA 1
ATOM 962 C C . SER A 1 122 ? -5.815 1.825 5.701 1.00 92.19 122 SER A C 1
ATOM 964 O O . SER A 1 122 ? -6.400 0.778 5.445 1.00 92.19 122 SER A O 1
ATOM 966 N N . LEU A 1 123 ? -6.375 3.019 5.457 1.00 92.44 123 LEU A N 1
ATOM 967 C CA . LEU A 1 123 ? -7.697 3.168 4.822 1.00 92.44 123 LEU A CA 1
ATOM 968 C C . LEU A 1 123 ? -7.732 2.583 3.409 1.00 92.44 123 LEU A C 1
ATOM 970 O O . LEU A 1 123 ? -8.701 1.912 3.056 1.00 92.44 123 LEU A O 1
ATOM 974 N N . LEU A 1 124 ? -6.686 2.810 2.609 1.00 90.44 124 LEU A N 1
ATOM 975 C CA . LEU A 1 124 ? -6.588 2.240 1.264 1.00 90.44 124 LEU A CA 1
ATOM 976 C C . LEU A 1 124 ? -6.557 0.708 1.310 1.00 90.44 124 LEU A C 1
ATOM 978 O O . LEU A 1 124 ? -7.252 0.065 0.524 1.00 90.44 124 LEU A O 1
ATOM 982 N N . ILE A 1 125 ? -5.820 0.125 2.260 1.00 90.75 125 ILE A N 1
ATOM 983 C CA . ILE A 1 125 ? -5.798 -1.330 2.470 1.00 90.75 125 ILE A CA 1
ATOM 984 C C . ILE A 1 125 ? -7.184 -1.837 2.887 1.00 90.75 125 ILE A C 1
ATOM 986 O O . ILE A 1 125 ? -7.672 -2.809 2.313 1.00 90.75 125 ILE A O 1
ATOM 990 N N . VAL A 1 126 ? -7.856 -1.165 3.831 1.00 91.88 126 VAL A N 1
ATOM 991 C CA . VAL A 1 126 ? -9.221 -1.533 4.245 1.00 91.88 126 VAL A CA 1
ATOM 992 C C . VAL A 1 126 ? -10.185 -1.467 3.061 1.00 91.88 126 VAL A C 1
ATOM 994 O O . VAL A 1 126 ? -10.956 -2.403 2.871 1.00 91.88 126 VAL A O 1
ATOM 997 N N . MET A 1 127 ? -10.104 -0.423 2.231 1.00 89.56 127 MET A N 1
ATOM 998 C CA . MET A 1 127 ? -10.929 -0.250 1.031 1.00 89.56 127 MET A CA 1
ATOM 999 C C . MET A 1 127 ? -10.761 -1.417 0.045 1.00 89.56 127 MET A C 1
ATOM 1001 O O . MET A 1 127 ? -11.753 -1.923 -0.479 1.00 89.56 127 MET A O 1
ATOM 1005 N N . VAL A 1 128 ? -9.529 -1.882 -0.184 1.00 87.62 128 VAL A N 1
ATOM 1006 C CA . VAL A 1 128 ? -9.272 -3.085 -0.999 1.00 87.62 128 VAL A CA 1
ATOM 1007 C C . VAL A 1 128 ? -9.842 -4.330 -0.324 1.00 87.62 128 VAL A C 1
ATOM 1009 O O . VAL A 1 128 ? -10.566 -5.086 -0.967 1.00 87.62 128 VAL A O 1
ATOM 1012 N N . ASN A 1 129 ? -9.575 -4.509 0.970 1.00 87.75 129 ASN A N 1
ATOM 1013 C CA . ASN A 1 129 ? -9.986 -5.680 1.744 1.00 87.75 129 ASN A CA 1
ATOM 1014 C C . ASN A 1 129 ? -11.511 -5.882 1.771 1.00 87.75 129 ASN A C 1
ATOM 1016 O O . ASN A 1 129 ? -11.983 -7.009 1.669 1.00 87.75 129 ASN A O 1
ATOM 1020 N N . VAL A 1 130 ? -12.294 -4.803 1.870 1.00 87.25 130 VAL A N 1
ATOM 1021 C CA . VAL A 1 130 ? -13.768 -4.882 1.850 1.00 87.25 130 VAL A CA 1
ATOM 1022 C C . VAL A 1 130 ? -14.360 -4.881 0.432 1.00 87.25 130 VAL A C 1
ATOM 1024 O O . VAL A 1 130 ? -15.577 -4.836 0.273 1.00 87.25 130 VAL A O 1
ATOM 1027 N N . GLY A 1 131 ? -13.524 -4.905 -0.613 1.00 80.62 131 GLY A N 1
ATOM 1028 C CA . GLY A 1 131 ? -13.970 -4.961 -2.009 1.00 80.62 131 GLY A CA 1
ATOM 1029 C C . GLY A 1 131 ? -14.421 -3.622 -2.602 1.00 80.62 131 GLY A C 1
ATOM 1030 O O . GLY A 1 131 ? -14.873 -3.576 -3.745 1.00 80.62 131 GLY A O 1
ATOM 1031 N N . LEU A 1 132 ? -14.232 -2.506 -1.890 1.00 74.50 132 LEU A N 1
ATOM 1032 C CA . LEU A 1 132 ? -14.437 -1.157 -2.440 1.00 74.50 132 LEU A CA 1
ATOM 1033 C C . LEU A 1 132 ? -13.364 -0.792 -3.485 1.00 74.50 132 LEU A C 1
ATOM 1035 O O . LEU A 1 132 ? -13.452 0.238 -4.148 1.00 74.50 132 LEU A O 1
ATOM 1039 N N . GLY A 1 133 ? -12.373 -1.663 -3.685 1.00 61.84 133 GLY A N 1
ATOM 1040 C CA . GLY A 1 133 ? -11.297 -1.502 -4.648 1.00 61.84 133 GLY A CA 1
ATOM 1041 C C . GLY A 1 133 ? -11.601 -1.825 -6.121 1.00 61.84 133 GLY A C 1
ATOM 1042 O O . GLY A 1 133 ? -10.673 -1.999 -6.900 1.00 61.84 133 GLY A O 1
ATOM 1043 N N . GLY A 1 134 ? -12.857 -1.908 -6.548 1.00 67.31 134 GLY A N 1
ATOM 1044 C CA . GLY A 1 134 ? -13.172 -2.081 -7.972 1.00 67.31 134 GLY A CA 1
ATOM 1045 C C . GLY A 1 134 ? -13.087 -0.758 -8.761 1.00 67.31 134 GLY A C 1
ATOM 1046 O O . GLY A 1 134 ? -11.998 -0.322 -9.139 1.00 67.31 134 GLY A O 1
ATOM 1047 N N . PRO A 1 135 ? -14.215 -0.064 -9.009 1.00 65.31 135 PRO A N 1
ATOM 1048 C CA . PRO A 1 135 ? -14.250 1.153 -9.833 1.00 65.31 135 PRO A CA 1
ATOM 1049 C C . PRO A 1 135 ? -13.386 2.316 -9.313 1.00 65.31 135 PRO A C 1
ATOM 1051 O O . PRO A 1 135 ? -13.001 3.188 -10.088 1.00 65.31 135 PRO A O 1
ATOM 1054 N N . PHE A 1 136 ? -13.070 2.339 -8.014 1.00 63.91 136 PHE A N 1
ATOM 1055 C CA . PHE A 1 136 ? -12.353 3.438 -7.362 1.00 63.91 136 PHE A CA 1
ATOM 1056 C C . PHE A 1 136 ? -10.843 3.474 -7.651 1.00 63.91 136 PHE A C 1
ATOM 1058 O O . PHE A 1 136 ? -10.240 4.538 -7.528 1.00 63.91 136 PHE A O 1
ATOM 1065 N N . TRP A 1 137 ? -10.222 2.369 -8.088 1.00 64.56 137 TRP A N 1
ATOM 1066 C CA . TRP A 1 137 ? -8.789 2.367 -8.445 1.00 64.56 137 TRP A CA 1
ATOM 1067 C C . TRP A 1 137 ? -8.523 2.803 -9.883 1.00 64.56 137 TRP A C 1
ATOM 1069 O O . TRP A 1 137 ? -7.439 3.303 -10.178 1.00 64.56 137 TRP A O 1
ATOM 1079 N N . VAL A 1 138 ? -9.521 2.687 -10.763 1.00 68.62 138 VAL A N 1
ATOM 1080 C CA . VAL A 1 138 ? -9.451 3.151 -12.157 1.00 68.62 138 VAL A CA 1
ATOM 1081 C C . VAL A 1 138 ? -9.000 4.617 -12.259 1.00 68.62 138 VAL A C 1
ATOM 1083 O O . VAL A 1 138 ? -8.044 4.873 -12.991 1.00 68.62 138 VAL A O 1
ATOM 1086 N N . PRO A 1 139 ? -9.582 5.587 -11.520 1.00 68.56 139 PRO A N 1
ATOM 1087 C CA . PRO A 1 139 ? -9.131 6.977 -11.588 1.00 68.56 139 PRO A CA 1
ATOM 1088 C C . PRO A 1 139 ? -7.717 7.192 -11.031 1.00 68.56 139 PRO A C 1
ATOM 1090 O O . PRO A 1 139 ? -6.994 8.037 -11.551 1.00 68.56 139 PRO A O 1
ATOM 1093 N N . VAL A 1 140 ? -7.283 6.421 -10.027 1.00 70.94 140 VAL A N 1
ATOM 1094 C CA . VAL A 1 140 ? -5.930 6.533 -9.446 1.00 70.94 140 VAL A CA 1
ATOM 1095 C C . VAL A 1 140 ? -4.869 6.066 -10.444 1.00 70.94 140 VAL A C 1
ATOM 1097 O O . VAL A 1 140 ? -3.895 6.776 -10.700 1.00 70.94 140 VAL A O 1
ATOM 1100 N N . VAL A 1 141 ? -5.086 4.903 -11.063 1.00 75.75 141 VAL A N 1
ATOM 1101 C CA . VAL A 1 141 ? -4.195 4.362 -12.101 1.00 75.75 141 VAL A CA 1
ATOM 1102 C C . VAL A 1 141 ? -4.195 5.266 -13.335 1.00 75.75 141 VAL A C 1
ATOM 1104 O O . VAL A 1 141 ? -3.132 5.566 -13.881 1.00 75.75 141 VAL A O 1
ATOM 1107 N N . ALA A 1 142 ? -5.369 5.759 -13.744 1.00 75.81 142 ALA A N 1
ATOM 1108 C CA . ALA A 1 142 ? -5.492 6.687 -14.863 1.00 75.81 142 ALA A CA 1
ATOM 1109 C C . ALA A 1 142 ? -4.741 8.002 -14.605 1.00 75.81 142 ALA A C 1
ATOM 1111 O O . ALA A 1 142 ? -4.021 8.464 -15.486 1.00 75.81 142 ALA A O 1
ATOM 1112 N N . ALA A 1 143 ? -4.842 8.580 -13.405 1.00 77.31 143 ALA A N 1
ATOM 1113 C CA . ALA A 1 143 ? -4.130 9.806 -13.045 1.00 77.31 143 ALA A CA 1
ATOM 1114 C C . ALA A 1 143 ? -2.605 9.618 -13.058 1.00 77.31 143 ALA A C 1
ATOM 1116 O O . ALA A 1 143 ? -1.889 10.476 -13.578 1.00 77.31 143 ALA A O 1
ATOM 1117 N N . GLY A 1 144 ? -2.108 8.483 -12.554 1.00 78.31 144 GLY A N 1
ATOM 1118 C CA . GLY A 1 144 ? -0.685 8.140 -12.618 1.00 78.31 144 GLY A CA 1
ATOM 1119 C C . GLY A 1 144 ? -0.185 8.017 -14.059 1.00 78.31 144 GLY A C 1
ATOM 1120 O O . GLY A 1 144 ? 0.783 8.676 -14.439 1.00 78.31 144 GLY A O 1
ATOM 1121 N N . ALA A 1 145 ? -0.898 7.254 -14.892 1.00 80.00 145 ALA A N 1
ATOM 1122 C CA . ALA A 1 145 ? -0.563 7.089 -16.306 1.00 80.00 145 ALA A CA 1
ATOM 1123 C C . ALA A 1 145 ? -0.596 8.421 -17.075 1.00 80.00 145 ALA A C 1
ATOM 1125 O O . ALA A 1 145 ? 0.263 8.677 -17.923 1.00 80.00 145 ALA A O 1
ATOM 1126 N N . LEU A 1 146 ? -1.560 9.289 -16.765 1.00 82.94 146 LEU A N 1
ATOM 1127 C CA . LEU A 1 146 ? -1.721 10.595 -17.401 1.00 82.94 146 LEU A CA 1
ATOM 1128 C C . LEU A 1 146 ? -0.631 11.580 -16.955 1.00 82.94 146 LEU A C 1
ATOM 1130 O O . LEU A 1 146 ? -0.098 12.307 -17.790 1.00 82.94 146 LEU A O 1
ATOM 1134 N N . GLY A 1 147 ? -0.225 11.540 -15.683 1.00 82.38 147 GLY A N 1
ATOM 1135 C CA . GLY A 1 147 ? 0.918 12.294 -15.164 1.00 82.38 147 GLY A CA 1
ATOM 1136 C C . GLY A 1 147 ? 2.232 11.891 -15.836 1.00 82.38 147 GLY A C 1
ATOM 1137 O O . GLY A 1 147 ? 2.956 12.752 -16.332 1.00 82.38 147 GLY A O 1
ATOM 1138 N N . THR A 1 148 ? 2.507 10.588 -15.951 1.00 78.00 148 THR A N 1
ATOM 1139 C CA . THR A 1 148 ? 3.680 10.091 -16.692 1.00 78.00 148 THR A CA 1
ATOM 1140 C C . THR A 1 148 ? 3.615 10.488 -18.166 1.00 78.00 148 THR A C 1
ATOM 1142 O O . THR A 1 148 ? 4.607 10.953 -18.721 1.00 78.00 148 THR A O 1
ATOM 1145 N N . SER A 1 149 ? 2.443 10.374 -18.795 1.00 72.56 149 SER A N 1
ATOM 1146 C CA . SER A 1 149 ? 2.249 10.769 -20.195 1.00 72.56 149 SER A CA 1
ATOM 1147 C C . SER A 1 149 ? 2.497 12.263 -20.410 1.00 72.56 149 SER A C 1
ATOM 1149 O O . SER A 1 149 ? 3.148 12.637 -21.380 1.00 72.56 149 SER A O 1
ATOM 1151 N N . LEU A 1 150 ? 2.037 13.120 -19.494 1.00 79.94 150 LEU A N 1
ATOM 1152 C CA . LEU A 1 150 ? 2.284 14.563 -19.535 1.00 79.94 150 LEU A CA 1
ATOM 1153 C C . LEU A 1 150 ? 3.767 14.904 -19.384 1.00 79.94 150 LEU A C 1
ATOM 1155 O O . LEU A 1 150 ? 4.255 15.766 -20.109 1.00 79.94 150 LEU A O 1
ATOM 1159 N N . VAL A 1 151 ? 4.486 14.218 -18.492 1.00 78.62 151 VAL A N 1
ATOM 1160 C CA . VAL A 1 151 ? 5.939 14.395 -18.330 1.00 78.62 151 VAL A CA 1
ATOM 1161 C C . VAL A 1 151 ? 6.670 13.991 -19.610 1.00 78.62 151 VAL A C 1
ATOM 1163 O O . VAL A 1 151 ? 7.440 14.778 -20.149 1.00 78.62 151 VAL A O 1
ATOM 1166 N N . LEU A 1 152 ? 6.344 12.827 -20.175 1.00 77.44 152 LEU A N 1
ATOM 1167 C CA . LEU A 1 152 ? 6.952 12.355 -21.422 1.00 77.44 152 LEU A CA 1
ATOM 1168 C C . LEU A 1 152 ? 6.637 13.266 -22.621 1.00 77.44 152 LEU A C 1
ATOM 1170 O O . LEU A 1 152 ? 7.478 13.439 -23.503 1.00 77.44 152 LEU A O 1
ATOM 1174 N N . VAL A 1 153 ? 5.435 13.850 -22.680 1.00 76.88 153 VAL A N 1
ATOM 1175 C CA . VAL A 1 153 ? 5.054 14.817 -23.725 1.00 76.88 153 VAL A CA 1
ATOM 1176 C C . VAL A 1 153 ? 5.779 16.147 -23.537 1.00 76.88 153 VAL A C 1
ATOM 1178 O O . VAL A 1 153 ? 6.255 16.707 -24.523 1.00 76.88 153 VAL A O 1
ATOM 1181 N N . ARG A 1 154 ? 5.902 16.634 -22.300 1.00 81.81 154 ARG A N 1
ATOM 1182 C CA . ARG A 1 154 ? 6.658 17.850 -21.978 1.00 81.81 154 ARG A CA 1
ATOM 1183 C C . ARG A 1 154 ? 8.120 17.713 -22.402 1.00 81.81 154 ARG A C 1
ATOM 1185 O O . ARG A 1 154 ? 8.594 18.531 -23.185 1.00 81.81 154 ARG A O 1
ATOM 1192 N N . ASP A 1 155 ? 8.773 16.625 -22.005 1.00 75.12 155 ASP A N 1
ATOM 1193 C CA . ASP A 1 155 ? 10.175 16.361 -22.350 1.00 75.12 155 ASP A CA 1
ATOM 1194 C C . ASP A 1 155 ? 10.380 16.241 -23.873 1.00 75.12 155 ASP A C 1
ATOM 1196 O O . ASP A 1 155 ? 11.431 16.587 -24.415 1.00 75.12 155 ASP A O 1
ATOM 1200 N N . ARG A 1 156 ? 9.351 15.796 -24.608 1.00 69.69 156 ARG A N 1
ATOM 1201 C CA . ARG A 1 156 ? 9.362 15.716 -26.077 1.00 69.69 156 ARG A CA 1
ATOM 1202 C C . ARG A 1 156 ? 9.234 17.079 -26.765 1.00 69.69 156 ARG A C 1
ATOM 1204 O O . ARG A 1 156 ? 9.775 17.264 -27.854 1.00 69.69 156 ARG A O 1
ATOM 1211 N N . ILE A 1 157 ? 8.497 18.012 -26.168 1.00 66.62 157 ILE A N 1
ATOM 1212 C CA . ILE A 1 157 ? 8.336 19.376 -26.693 1.00 66.62 157 ILE A CA 1
ATOM 1213 C C . ILE A 1 157 ? 9.618 20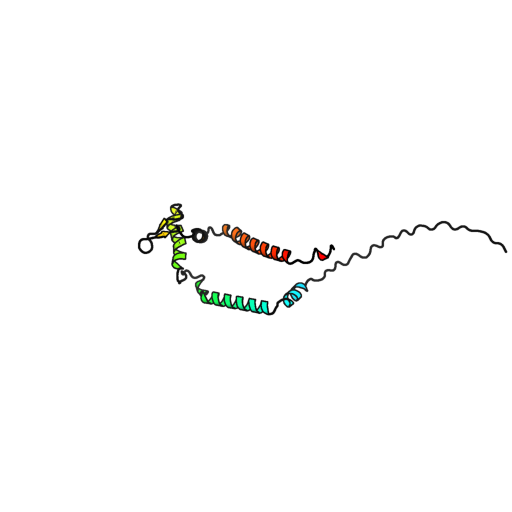.175 -26.445 1.00 66.62 157 ILE A C 1
ATOM 1215 O O . ILE A 1 157 ? 10.125 20.807 -27.372 1.00 66.62 157 ILE A O 1
ATOM 1219 N N . ASP A 1 158 ? 10.193 20.051 -25.248 1.00 63.22 158 ASP A N 1
ATOM 1220 C CA . ASP A 1 158 ? 11.422 20.753 -24.856 1.00 63.22 158 ASP A CA 1
ATOM 1221 C C . ASP A 1 158 ? 12.652 20.288 -25.671 1.00 63.22 158 ASP A C 1
ATOM 1223 O O . ASP A 1 158 ? 13.622 21.026 -25.833 1.00 63.22 158 ASP A O 1
ATOM 1227 N N . THR A 1 159 ? 12.595 19.089 -26.263 1.00 58.03 159 THR A N 1
ATOM 1228 C CA . THR A 1 159 ? 13.653 18.509 -27.112 1.00 58.03 159 THR A CA 1
ATOM 1229 C C . THR A 1 159 ? 13.442 18.705 -28.618 1.00 58.03 159 THR A C 1
ATOM 1231 O O . THR A 1 159 ? 14.116 18.043 -29.408 1.00 58.03 159 THR A O 1
ATOM 1234 N N . THR A 1 160 ? 12.560 19.616 -29.056 1.00 50.50 160 THR A N 1
ATOM 1235 C CA . THR A 1 160 ? 12.413 19.973 -30.485 1.00 50.50 160 THR A CA 1
ATOM 1236 C C . THR A 1 160 ? 13.182 21.263 -30.839 1.00 50.50 160 THR A C 1
ATOM 1238 O O . THR A 1 160 ? 12.569 22.324 -30.959 1.00 50.50 160 THR A O 1
ATOM 1241 N N . PRO A 1 161 ? 14.510 21.231 -31.076 1.00 59.72 161 PRO A N 1
ATOM 1242 C CA . PRO A 1 161 ? 15.236 22.369 -31.625 1.00 59.72 161 PRO A CA 1
ATOM 1243 C C . PRO A 1 161 ? 15.097 22.369 -33.153 1.00 59.72 161 PRO A C 1
ATOM 1245 O O . PRO A 1 161 ? 16.026 21.984 -33.854 1.00 59.72 161 PRO A O 1
ATOM 1248 N N . ALA A 1 162 ? 13.927 22.717 -33.702 1.00 55.25 162 ALA A N 1
ATOM 1249 C CA . ALA A 1 162 ? 13.780 22.746 -35.168 1.00 55.25 162 ALA A CA 1
ATOM 1250 C C . ALA A 1 162 ? 12.603 23.556 -35.746 1.00 55.25 162 ALA A C 1
ATOM 1252 O O . ALA A 1 162 ? 12.262 23.346 -36.906 1.00 55.25 162 ALA A O 1
ATOM 1253 N N . ARG A 1 163 ? 11.952 24.466 -35.006 1.00 51.97 163 ARG A N 1
ATOM 1254 C CA . ARG A 1 163 ? 10.965 25.388 -35.624 1.00 51.97 163 ARG A CA 1
ATOM 1255 C C . ARG A 1 163 ? 11.423 26.837 -35.739 1.00 51.97 163 ARG A C 1
ATOM 1257 O O . ARG A 1 163 ? 10.944 27.525 -36.632 1.00 51.97 163 ARG A O 1
ATOM 1264 N N . ASP A 1 164 ? 12.413 27.256 -34.957 1.00 52.75 164 ASP A N 1
ATOM 1265 C CA . ASP A 1 164 ? 12.839 28.663 -34.940 1.00 52.75 164 ASP A CA 1
ATOM 1266 C C . ASP A 1 164 ? 13.976 28.977 -35.926 1.00 52.75 164 ASP A C 1
ATOM 1268 O O . ASP A 1 164 ? 14.226 30.139 -36.235 1.00 52.75 164 ASP A O 1
ATOM 1272 N N . ALA A 1 165 ? 14.643 27.953 -36.473 1.00 56.25 165 ALA A N 1
ATOM 1273 C CA . ALA A 1 165 ? 15.706 28.122 -37.469 1.00 56.25 165 ALA A CA 1
ATOM 1274 C C . ALA A 1 165 ? 15.186 28.291 -38.910 1.00 56.25 165 ALA A C 1
ATOM 1276 O O . ALA A 1 165 ? 15.942 28.704 -39.778 1.00 56.25 165 ALA A O 1
ATOM 1277 N N . ALA A 1 166 ? 13.911 27.985 -39.173 1.00 52.84 166 ALA A N 1
ATOM 1278 C CA . ALA A 1 166 ? 13.309 28.081 -40.508 1.00 52.84 166 ALA A CA 1
ATOM 1279 C C . ALA A 1 166 ? 12.601 29.427 -40.773 1.00 52.84 166 ALA A C 1
ATOM 1281 O O . ALA A 1 166 ? 12.017 29.612 -41.836 1.00 52.84 166 ALA A O 1
ATOM 1282 N N . LEU A 1 167 ? 12.621 30.349 -39.803 1.00 58.91 167 LEU A N 1
ATOM 1283 C CA . LEU A 1 167 ? 11.949 31.655 -39.869 1.00 58.91 167 LEU A CA 1
ATOM 1284 C C . LEU A 1 167 ? 12.917 32.845 -39.703 1.00 58.91 167 LEU A C 1
ATOM 1286 O O . LEU A 1 167 ? 12.467 33.952 -39.409 1.00 58.91 167 LEU A O 1
ATOM 1290 N N . ARG A 1 168 ? 14.229 32.635 -39.872 1.00 44.12 168 ARG A N 1
ATOM 1291 C CA . ARG A 1 168 ? 15.244 33.701 -39.912 1.00 44.12 168 ARG A CA 1
ATOM 1292 C C . ARG A 1 168 ? 15.988 33.704 -41.234 1.00 44.12 168 ARG A C 1
ATOM 1294 O O . ARG A 1 168 ? 16.268 32.594 -41.733 1.00 44.12 168 ARG A O 1
#

Secondary structure (DSSP, 8-state):
--------PPPPP-------------------HHHHHHHHT--HHHHHHHHHHHHHHHHHHHHT-GGGTTSSSPPPSSSHHHHHHHHHHIIIIIGGGT-S-EEE--STT-EEETTSS-SHHHHHHHHHHTTTTTTTHHHHHHHHHHHHHHHHHHHHHHT---SSTT--

Foldseek 3Di:
DDDDDDDDDDDDPPDDDPDPPDDPDPPPPPPPVVVVVVVVVCDVVNVVVVVVVVVVVVVVCVVQPVVCPPPPDQRDDDCSVVVVVLLVCCVPPAVVVPHQWDWDCPDDNTDTRPPPDDSVVSVVVNCVVVPVPDPVCVVVVVVVVVVVVVVVVVVVVVPDPPDPVVPD

Sequence (168 aa):
MVGAMTDQPPLEPDIAVPTHDEPAAIDLEPKPQRWRAWARSIAPQQVATFVLVAVSTVFVAWNVQPDLWLDNTTPTGGDMGAHVWSPAYLRDVLLPEFRLTGWSPDWYAGFPAFTFYMVIPSLLIVMVNVGLGGPFWVPVVAAGALGTSLVLVRDRIDTTPARDAALR

Radius of gyration: 37.49 Å; chains: 1; bounding box: 43×66×140 Å

pLDDT: mean 77.45, std 15.82, range [40.81, 97.94]